Protein AF-0000000085036667 (afdb_homodimer)

Sequence (152 aa):
MSIETAHDSIVLWENKAVELQDHIDDLCIILESHDDPEIEKMIHRAMQEKARYNKKIQRAQNELDSAIGSILSGINMSIETAHDSIVLWENKAVELQDHIDDLCIILESHDDPEIEKMIHRAMQEKARYNKKIQRAQNELDSAIGSILSGIN

Solvent-accessible surface area (backbone atoms only — not comparable to full-atom values): 7956 Å² total; per-residue (Å²): 115,52,53,67,60,22,50,51,48,29,53,53,35,48,52,52,38,52,54,50,45,55,52,44,52,53,49,50,58,50,43,76,76,40,87,41,73,68,54,53,49,52,43,53,53,51,51,53,51,40,51,52,35,49,52,52,29,51,52,24,48,51,47,27,53,50,36,53,49,48,58,66,56,63,71,103,114,53,53,68,59,22,50,52,48,28,52,51,34,49,53,53,38,51,53,51,46,53,52,45,52,54,50,49,57,50,42,76,74,40,88,42,71,67,56,54,50,50,44,53,52,52,51,52,51,40,53,53,33,52,53,52,28,51,52,24,47,52,49,28,53,50,37,54,48,49,57,67,56,62,72,104

Nearest PDB structures (foldseek):
  6n9h-assembly1_A  TM=9.250E-01  e=5.212E-01  synthetic construct
  5j0h-assembly1_A  TM=9.365E-01  e=8.862E-01  synthetic construct
  6msq-assembly1_A  TM=9.187E-01  e=1.012E+00  synthetic construct
  6msr-assembly1_B  TM=9.202E-01  e=1.235E+00  synthetic construct
  8fbo-assembly1_C  TM=9.298E-01  e=1.964E+00  synthetic construct

pLDDT: mean 92.93, std 7.79, range [48.28, 97.62]

Secondary structure (DSSP, 8-state):
--HHHHHHHHHHHHHHHHHHHHHHHHHHHHHHHS--HHHHHHHHHHHHHHHHHHHHHHHHHHHHHHHHHHHHHHT-/--HHHHHHHHHHHHHHHHHHHHHHHHHHHHHHHS--HHHHHHHHHHHHHHHHHHHHHHHHHHHHHHHHHHHHHHT-

Organism: Levilactobacillus brevis (strain ATCC 367 / BCRC 12310 / CIP 105137 / JCM 1170 / LMG 11437 / NCIMB 947 / NCTC 947) (NCBI:txid387344)

Foldseek 3Di:
DALVVLVVQLVVLVVVLVVLVVVLVVLVVVCVVDVDVVSVVVNVVSVVVSVVSVVSNVVSVVVNVVNVVVVVVVVD/DALVVLVVQLVVLVVVLVVLVVVLVVLVVVCVVDVDVVSVVVNVVSVVVSVVSVVSNVVSVVVNVVNVVVVVVVVD

Radius of gyration: 18.74 Å; Cα contacts (8 Å, |Δi|>4): 120; chains: 2; bounding box: 29×58×39 Å

Structure (mmCIF, N/CA/C/O backbone):
data_AF-0000000085036667-model_v1
#
loop_
_entity.id
_entity.type
_entity.pdbx_description
1 polymer 'Uncharacterized protein'
#
loop_
_atom_site.group_PDB
_atom_site.id
_atom_site.type_symbol
_atom_site.label_atom_id
_atom_site.label_alt_id
_atom_site.label_comp_id
_atom_site.label_asym_id
_atom_site.label_entity_id
_atom_site.label_seq_id
_atom_site.pdbx_PDB_ins_code
_atom_site.Cartn_x
_atom_site.Cartn_y
_atom_site.Cartn_z
_atom_site.occupancy
_atom_site.B_iso_or_equiv
_atom_site.auth_seq_id
_atom_site.auth_comp_id
_atom_site.auth_asym_id
_atom_site.auth_atom_id
_atom_site.pdbx_PDB_model_num
ATOM 1 N N . MET A 1 1 ? -7.402 -18.391 -1.941 1 74.19 1 MET A N 1
ATOM 2 C CA . MET A 1 1 ? -7.672 -17.234 -2.803 1 74.19 1 MET A CA 1
ATOM 3 C C . MET A 1 1 ? -6.688 -17.188 -3.967 1 74.19 1 MET A C 1
ATOM 5 O O . MET A 1 1 ? -5.516 -17.531 -3.809 1 74.19 1 MET A O 1
ATOM 9 N N . SER A 1 2 ? -7.312 -16.844 -5.055 1 88.56 2 SER A N 1
ATOM 10 C CA . SER A 1 2 ? -6.426 -16.781 -6.211 1 88.56 2 SER A CA 1
ATOM 11 C C . SER A 1 2 ? -5.531 -15.555 -6.16 1 88.56 2 SER A C 1
ATOM 13 O O . SER A 1 2 ? -5.816 -14.602 -5.422 1 88.56 2 SER A O 1
ATOM 15 N N . ILE A 1 3 ? -4.527 -15.641 -6.875 1 91.94 3 ILE A N 1
ATOM 16 C CA . ILE A 1 3 ? -3.586 -14.531 -6.988 1 91.94 3 ILE A CA 1
ATOM 17 C C . ILE A 1 3 ? -4.312 -13.289 -7.508 1 91.94 3 ILE A C 1
ATOM 19 O O . ILE A 1 3 ? -4.164 -12.203 -6.953 1 91.94 3 ILE A O 1
ATOM 23 N N . GLU A 1 4 ? -5.148 -13.531 -8.508 1 91.12 4 GLU A N 1
ATOM 24 C CA . GLU A 1 4 ? -5.867 -12.422 -9.125 1 91.12 4 GLU A CA 1
ATOM 25 C C . GLU A 1 4 ? -6.805 -11.75 -8.125 1 91.12 4 GLU A C 1
ATOM 27 O O . GLU A 1 4 ? -6.832 -10.516 -8.016 1 91.12 4 GLU A O 1
ATOM 32 N N . THR A 1 5 ? -7.535 -12.445 -7.391 1 94.25 5 THR A N 1
ATOM 33 C CA . THR A 1 5 ? -8.5 -11.922 -6.422 1 94.25 5 THR A CA 1
ATOM 34 C C . THR A 1 5 ? -7.781 -11.164 -5.309 1 94.25 5 THR A C 1
ATOM 36 O O . THR A 1 5 ? -8.234 -10.094 -4.891 1 94.25 5 THR A O 1
ATOM 39 N N . ALA A 1 6 ? -6.715 -11.75 -4.793 1 94.75 6 ALA A N 1
ATOM 40 C CA . ALA A 1 6 ? -5.945 -11.102 -3.738 1 94.75 6 ALA A CA 1
ATOM 41 C C . ALA A 1 6 ? -5.344 -9.789 -4.234 1 94.75 6 ALA A C 1
ATOM 43 O O . ALA A 1 6 ? -5.406 -8.766 -3.539 1 94.75 6 ALA A O 1
ATOM 44 N N . HIS A 1 7 ? -4.824 -9.805 -5.434 1 95.69 7 HIS A N 1
ATOM 45 C CA . HIS A 1 7 ? -4.238 -8.609 -6.039 1 95.69 7 HIS A CA 1
ATOM 46 C C . HIS A 1 7 ? -5.285 -7.52 -6.223 1 95.69 7 HIS A C 1
ATOM 48 O O . HIS A 1 7 ? -5.055 -6.363 -5.859 1 95.69 7 HIS A O 1
ATOM 54 N N . ASP A 1 8 ? -6.434 -7.84 -6.723 1 94.94 8 ASP A N 1
ATOM 55 C CA . ASP A 1 8 ? -7.516 -6.883 -6.918 1 94.94 8 ASP A CA 1
ATOM 56 C C . ASP A 1 8 ? -7.93 -6.246 -5.59 1 94.94 8 ASP A C 1
ATOM 58 O O . ASP A 1 8 ? -8.227 -5.051 -5.539 1 94.94 8 ASP A O 1
ATOM 62 N N . SER A 1 9 ? -7.969 -7.051 -4.559 1 96.62 9 SER A N 1
ATOM 63 C CA . SER A 1 9 ? -8.312 -6.555 -3.23 1 96.62 9 SER A CA 1
ATOM 64 C C . SER A 1 9 ? -7.297 -5.527 -2.744 1 96.62 9 SER A C 1
ATOM 66 O O . SER A 1 9 ? -7.668 -4.496 -2.184 1 96.62 9 SER A O 1
ATOM 68 N N . ILE A 1 10 ? -6.008 -5.828 -2.938 1 96.62 10 ILE A N 1
ATOM 69 C CA . ILE A 1 10 ? -4.953 -4.906 -2.533 1 96.62 10 ILE A CA 1
ATOM 70 C C . ILE A 1 10 ? -5.129 -3.572 -3.256 1 96.62 10 ILE A C 1
ATOM 72 O O . ILE A 1 10 ? -5.148 -2.514 -2.623 1 96.62 10 ILE A O 1
ATOM 76 N N . VAL A 1 11 ? -5.363 -3.621 -4.547 1 96.81 11 VAL A N 1
ATOM 77 C CA . VAL A 1 11 ? -5.496 -2.414 -5.355 1 96.81 11 VAL A CA 1
ATOM 78 C C . VAL A 1 11 ? -6.715 -1.614 -4.895 1 96.81 11 VAL A C 1
ATOM 80 O O . VAL A 1 11 ? -6.641 -0.391 -4.75 1 96.81 11 VAL A O 1
ATOM 83 N N . LEU A 1 12 ? -7.809 -2.301 -4.641 1 97.56 12 LEU A N 1
ATOM 84 C CA . LEU A 1 12 ? -9.031 -1.654 -4.18 1 97.56 12 LEU A CA 1
ATOM 85 C C . LEU A 1 12 ? -8.781 -0.885 -2.887 1 97.56 12 LEU A C 1
ATOM 87 O O . LEU A 1 12 ? -9.086 0.309 -2.801 1 97.56 12 LEU A O 1
ATOM 91 N N . TRP A 1 13 ? -8.32 -1.513 -1.934 1 97.19 13 TRP A N 1
ATOM 92 C CA . TRP A 1 13 ? -8.18 -0.91 -0.612 1 97.19 13 TRP A CA 1
ATOM 93 C C . TRP A 1 13 ? -7.082 0.148 -0.607 1 97.19 13 TRP A C 1
ATOM 95 O O . TRP A 1 13 ? -7.176 1.145 0.114 1 97.19 13 TRP A O 1
ATOM 105 N N . GLU A 1 14 ? -5.98 -0.07 -1.452 1 95.94 14 GLU A N 1
ATOM 106 C CA . GLU A 1 14 ? -4.961 0.964 -1.598 1 95.94 14 GLU A CA 1
ATOM 107 C C . GLU A 1 14 ? -5.551 2.246 -2.176 1 95.94 14 GLU A C 1
ATOM 109 O O . GLU A 1 14 ? -5.242 3.344 -1.711 1 95.94 14 GLU A O 1
ATOM 114 N N . ASN A 1 15 ? -6.359 2.09 -3.199 1 95.75 15 ASN A N 1
ATOM 115 C CA . ASN A 1 15 ? -7.004 3.258 -3.791 1 95.75 15 ASN A CA 1
ATOM 116 C C . ASN A 1 15 ? -7.883 3.986 -2.777 1 95.75 15 ASN A C 1
ATOM 118 O O . ASN A 1 15 ? -7.879 5.215 -2.717 1 95.75 15 ASN A O 1
ATOM 122 N N . LYS A 1 16 ? -8.633 3.309 -1.993 1 97.38 16 LYS A N 1
ATOM 123 C CA . LYS A 1 16 ? -9.477 3.908 -0.966 1 97.38 16 LYS A CA 1
ATOM 124 C C . LYS A 1 16 ? -8.641 4.629 0.086 1 97.38 16 LYS A C 1
ATOM 126 O O . LYS 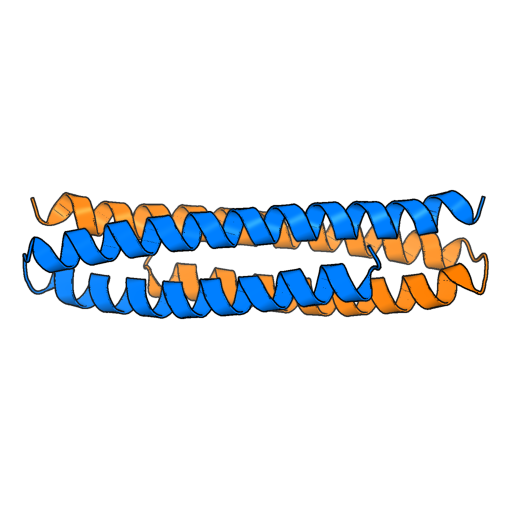A 1 16 ? -9.016 5.703 0.556 1 97.38 16 LYS A O 1
ATOM 131 N N . ALA A 1 17 ? -7.48 3.988 0.487 1 96.5 17 ALA A N 1
ATOM 132 C CA . ALA A 1 17 ? -6.598 4.594 1.479 1 96.5 17 ALA A CA 1
ATOM 133 C C . ALA A 1 17 ? -5.996 5.895 0.955 1 96.5 17 ALA A C 1
ATOM 135 O O . ALA A 1 17 ? -5.871 6.871 1.698 1 96.5 17 ALA A O 1
ATOM 136 N N . VAL A 1 18 ? -5.645 5.895 -0.35 1 95.25 18 VAL A N 1
ATOM 137 C CA . VAL A 1 18 ? -5.062 7.082 -0.964 1 95.25 18 VAL A CA 1
ATOM 138 C C . VAL A 1 18 ? -6.102 8.203 -1.006 1 95.25 18 VAL A C 1
ATOM 140 O O . VAL A 1 18 ? -5.793 9.352 -0.683 1 95.25 18 VAL A O 1
ATOM 143 N N . GLU A 1 19 ? -7.328 7.867 -1.378 1 95.12 19 GLU A N 1
ATOM 144 C CA . GLU A 1 19 ? -8.398 8.859 -1.399 1 95.12 19 GLU A CA 1
ATOM 145 C C . GLU A 1 19 ? -8.633 9.453 -0.013 1 95.12 19 GLU A C 1
ATOM 147 O O . GLU A 1 19 ? -8.773 10.664 0.132 1 95.12 19 GLU A O 1
ATOM 152 N N . LEU A 1 20 ? -8.68 8.602 0.918 1 97.44 20 LEU A N 1
ATOM 153 C CA . LEU A 1 20 ? -8.898 9.047 2.291 1 97.44 20 LEU A CA 1
ATOM 154 C C . LEU A 1 20 ? -7.73 9.906 2.777 1 97.44 20 LEU A C 1
ATOM 156 O O . LEU A 1 20 ? -7.938 10.891 3.482 1 97.44 20 LEU A O 1
ATOM 160 N N . GLN A 1 21 ? -6.543 9.531 2.395 1 96.69 21 GLN A N 1
ATOM 161 C CA . GLN A 1 21 ? -5.379 10.328 2.758 1 96.69 21 GLN A CA 1
ATOM 162 C C . GLN A 1 21 ? -5.473 11.734 2.164 1 96.69 21 GLN A C 1
ATOM 164 O O . GLN A 1 21 ? -5.109 12.711 2.814 1 96.69 21 GLN A O 1
ATOM 169 N N . ASP A 1 22 ? -5.898 11.812 0.911 1 96.06 22 ASP A N 1
ATOM 170 C CA . ASP A 1 22 ? -6.102 13.109 0.284 1 96.06 22 ASP A CA 1
ATOM 171 C C . ASP A 1 22 ? -7.027 13.984 1.125 1 96.06 22 ASP A C 1
ATOM 173 O O . ASP A 1 22 ? -6.773 15.18 1.3 1 96.06 22 ASP A O 1
ATOM 177 N N . HIS A 1 23 ? -8.055 13.383 1.61 1 97.31 23 HIS A N 1
ATOM 178 C CA . HIS A 1 23 ? -9 14.102 2.455 1 97.31 23 HIS A CA 1
ATOM 179 C C . HIS A 1 23 ? -8.344 14.562 3.754 1 97.31 23 HIS A C 1
ATOM 181 O O . HIS A 1 23 ? -8.531 15.703 4.184 1 97.31 23 HIS A O 1
ATOM 187 N N . ILE A 1 24 ? -7.582 13.68 4.359 1 97.5 24 ILE A N 1
ATOM 188 C CA . ILE A 1 24 ? -6.875 14 5.594 1 97.5 24 ILE A CA 1
ATOM 189 C C . ILE A 1 24 ? -5.922 15.172 5.352 1 97.5 24 ILE A C 1
ATOM 191 O O . ILE A 1 24 ? -5.836 16.094 6.168 1 97.5 24 ILE A O 1
ATOM 195 N N . ASP A 1 25 ? -5.219 15.156 4.242 1 94.81 25 ASP A N 1
ATOM 196 C CA . ASP A 1 25 ? -4.297 16.234 3.887 1 94.81 25 ASP A CA 1
ATOM 197 C C . ASP A 1 25 ? -5.016 17.578 3.812 1 94.81 25 ASP A C 1
ATOM 199 O O . ASP A 1 25 ? -4.527 18.578 4.336 1 94.81 25 ASP A O 1
ATOM 203 N N . ASP A 1 26 ? -6.121 17.547 3.186 1 95.38 26 ASP A N 1
ATOM 204 C CA . ASP A 1 26 ? -6.906 18.766 3.061 1 95.38 26 ASP A CA 1
ATOM 205 C C . ASP A 1 26 ? -7.316 19.297 4.43 1 95.38 26 ASP A C 1
ATOM 207 O O . ASP A 1 26 ? -7.223 20.5 4.688 1 95.38 26 ASP A O 1
ATOM 211 N N . LEU A 1 27 ? -7.793 18.469 5.289 1 96.44 27 LEU A N 1
ATOM 212 C CA . LEU A 1 27 ? -8.219 18.859 6.629 1 96.44 27 LEU A CA 1
ATOM 213 C C . LEU A 1 27 ? -7.047 19.406 7.434 1 96.44 27 LEU A C 1
ATOM 215 O O . LEU A 1 27 ? -7.215 20.344 8.211 1 96.44 27 LEU A O 1
ATOM 219 N N . CYS A 1 28 ? -5.891 18.828 7.227 1 95.19 28 CYS A N 1
ATOM 220 C CA . CYS A 1 28 ? -4.699 19.312 7.922 1 95.19 28 CYS A CA 1
ATOM 221 C C . CYS A 1 28 ? -4.355 20.734 7.5 1 95.19 28 CYS A C 1
ATOM 223 O O . CYS A 1 28 ? -3.969 21.547 8.328 1 95.19 28 CYS A O 1
ATOM 225 N N . ILE A 1 29 ? -4.508 21 6.234 1 93.56 29 ILE A N 1
ATOM 226 C CA . ILE A 1 29 ? -4.262 22.344 5.738 1 93.56 29 ILE A CA 1
ATOM 227 C C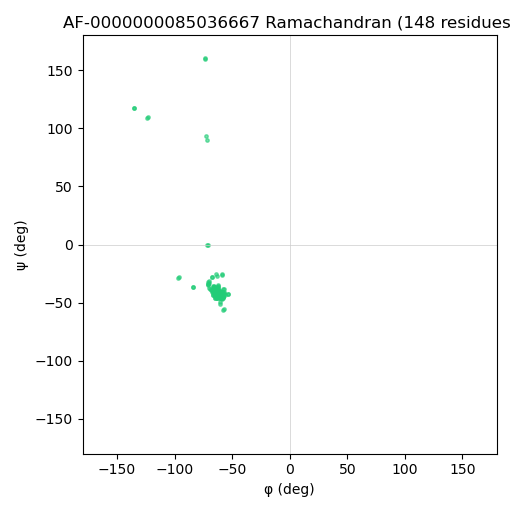 . ILE A 1 29 ? -5.203 23.328 6.438 1 93.56 29 ILE A C 1
ATOM 229 O O . ILE A 1 29 ? -4.773 24.391 6.883 1 93.56 29 ILE A O 1
ATOM 233 N N . ILE A 1 30 ? -6.449 22.984 6.574 1 93.5 30 ILE A N 1
ATOM 234 C CA . ILE A 1 30 ? -7.441 23.844 7.215 1 93.5 30 ILE A CA 1
ATOM 235 C C . ILE A 1 30 ? -7.094 24.016 8.688 1 93.5 30 ILE A C 1
ATOM 237 O O . ILE A 1 30 ? -7.141 25.125 9.219 1 93.5 30 ILE A O 1
ATOM 241 N N . LEU A 1 31 ? -6.676 22.969 9.32 1 93.62 31 LEU A N 1
ATOM 242 C CA . LEU A 1 31 ? -6.387 22.984 10.75 1 93.62 31 LEU A CA 1
ATOM 243 C C . LEU A 1 31 ? -5.199 23.891 11.047 1 93.62 31 LEU A C 1
ATOM 245 O O . LEU A 1 31 ? -5.164 24.562 12.094 1 93.62 31 LEU A O 1
ATOM 249 N N . GLU A 1 32 ? -4.273 23.922 10.227 1 88.44 32 GLU A N 1
ATOM 250 C CA . GLU A 1 32 ? -3.1 24.781 10.406 1 88.44 32 GLU A CA 1
ATOM 251 C C . GLU A 1 32 ? -3.477 26.25 10.391 1 88.44 32 GLU A C 1
ATOM 253 O O . GLU A 1 32 ? -2.801 27.078 11.016 1 88.44 32 GLU A O 1
ATOM 258 N N . SER A 1 33 ? -4.559 26.484 9.688 1 88.31 33 SER A N 1
ATOM 259 C CA . SER A 1 33 ? -4.957 27.875 9.539 1 88.31 33 SER A CA 1
ATOM 260 C C . SER A 1 33 ? -6.012 28.266 10.578 1 88.31 33 SER A C 1
ATOM 262 O O . SER A 1 33 ? -6.176 29.438 10.891 1 88.31 33 SER A O 1
ATOM 264 N N . HIS A 1 34 ? -6.828 27.297 11.039 1 86.38 34 HIS A N 1
ATOM 265 C CA . HIS A 1 34 ? -7.926 27.531 11.977 1 86.38 34 HIS A CA 1
ATOM 266 C C . HIS A 1 34 ? -7.938 26.469 13.078 1 86.38 34 HIS A C 1
ATOM 268 O O . HIS A 1 34 ? -8.094 25.281 12.805 1 86.38 34 HIS A O 1
ATOM 274 N N . ASP A 1 35 ? -7.75 26.922 14.273 1 83.94 35 ASP A N 1
ATOM 275 C CA . ASP A 1 35 ? -7.867 26.016 15.414 1 83.94 35 ASP A CA 1
ATOM 276 C C . ASP A 1 35 ? -9.328 25.641 15.664 1 83.94 35 ASP A C 1
ATOM 278 O O . ASP A 1 35 ? -10.055 26.391 16.328 1 83.94 35 ASP A O 1
ATOM 282 N N . ASP A 1 36 ? -9.672 24.594 15.023 1 90.12 36 ASP A N 1
ATOM 283 C CA . ASP A 1 36 ? -11.055 24.125 15.125 1 90.12 36 ASP A CA 1
ATOM 284 C C . ASP A 1 36 ? -11.117 22.688 15.625 1 90.12 36 ASP A C 1
ATOM 286 O O . ASP A 1 36 ? -10.727 21.766 14.914 1 90.12 36 ASP A O 1
ATOM 290 N N . PRO A 1 37 ? -11.57 22.594 16.797 1 92.56 37 PRO A N 1
ATOM 291 C CA . PRO A 1 37 ? -11.594 21.266 17.406 1 92.56 37 PRO A CA 1
ATOM 292 C C . PRO A 1 37 ? -12.43 20.266 16.594 1 92.56 37 PRO A C 1
ATOM 294 O O . PRO A 1 37 ? -12.18 19.062 16.656 1 92.56 37 PRO A O 1
ATOM 297 N N . GLU A 1 38 ? -13.383 20.828 15.852 1 94.62 38 GLU A N 1
ATOM 298 C CA . GLU A 1 38 ? -14.188 19.922 15.047 1 94.62 38 GLU A CA 1
ATOM 299 C C . GLU A 1 38 ? -13.383 19.344 13.891 1 94.62 38 GLU A C 1
ATOM 301 O O . GLU A 1 38 ? -13.562 18.188 13.516 1 94.62 38 GLU A O 1
ATOM 306 N N . ILE A 1 39 ? -12.477 20.078 13.32 1 96 39 ILE A N 1
ATOM 307 C CA . ILE A 1 39 ? -11.617 19.609 12.242 1 96 39 ILE A CA 1
ATOM 308 C C . ILE A 1 39 ? -10.625 18.594 12.781 1 96 39 ILE A C 1
ATOM 310 O O . ILE A 1 39 ? -10.336 17.594 12.125 1 96 39 ILE A O 1
ATOM 314 N N . GLU A 1 40 ? -10.125 18.797 13.984 1 94.12 40 GLU A N 1
ATOM 315 C CA . GLU A 1 40 ? -9.227 17.844 14.625 1 94.12 40 GLU A CA 1
ATOM 316 C C . GLU A 1 40 ? -9.898 16.469 14.781 1 94.12 40 GLU A C 1
ATOM 318 O O . GLU A 1 40 ? -9.289 15.445 14.492 1 94.12 40 GLU A O 1
ATOM 323 N N . LYS A 1 41 ? -11.094 16.594 15.203 1 96.25 41 LYS A N 1
ATOM 324 C CA . LYS A 1 41 ? -11.852 15.359 15.383 1 96.25 41 LYS A CA 1
ATOM 325 C C . LYS A 1 41 ? -12.047 14.633 14.055 1 96.25 41 LYS A C 1
ATOM 327 O O . LYS A 1 41 ? -11.969 13.406 14 1 96.25 41 LYS A O 1
ATOM 332 N N . MET A 1 42 ? -12.328 15.336 13 1 96.38 42 MET A N 1
ATOM 333 C CA . MET A 1 42 ? -12.508 14.75 11.672 1 96.38 42 MET A CA 1
ATOM 334 C C . MET A 1 42 ? -11.227 14.07 11.203 1 96.38 42 MET A C 1
ATOM 336 O O . MET A 1 42 ? -11.273 12.984 10.617 1 96.38 42 MET A O 1
ATOM 340 N N . ILE A 1 43 ? -10.117 14.672 11.508 1 96.69 43 ILE A N 1
ATOM 341 C CA . ILE A 1 43 ? -8.828 14.086 11.133 1 96.69 43 ILE A CA 1
ATOM 342 C C . ILE A 1 43 ? -8.625 12.773 11.883 1 96.69 43 ILE A C 1
ATOM 344 O O . ILE A 1 43 ? -8.242 11.766 11.289 1 96.69 43 ILE A O 1
ATOM 348 N N . HIS A 1 44 ? -8.93 12.758 13.148 1 95.81 44 HIS A N 1
ATOM 349 C CA . HIS A 1 44 ? -8.773 11.555 13.953 1 95.81 44 HIS A CA 1
ATOM 350 C C . HIS A 1 44 ? -9.648 10.422 13.43 1 95.81 44 HIS A C 1
ATOM 352 O O . HIS A 1 44 ? -9.188 9.289 13.289 1 95.81 44 HIS A O 1
ATOM 358 N N . ARG A 1 45 ? -10.883 10.758 13.039 1 97.44 45 ARG A N 1
ATOM 359 C CA . ARG A 1 45 ? -11.797 9.742 12.516 1 97.44 45 ARG A CA 1
ATOM 360 C C . ARG A 1 45 ? -11.289 9.195 11.18 1 97.44 45 ARG A C 1
ATOM 362 O O . ARG A 1 45 ? -11.336 7.984 10.945 1 97.44 45 ARG A O 1
ATOM 369 N N . ALA A 1 46 ? -10.836 10.047 10.406 1 97.25 46 ALA A N 1
ATOM 370 C CA . ALA A 1 46 ? -10.328 9.641 9.102 1 97.25 46 ALA A CA 1
ATOM 371 C C . ALA A 1 46 ? -9.094 8.766 9.242 1 97.25 46 ALA A C 1
ATOM 373 O O . ALA A 1 46 ? -8.922 7.793 8.5 1 97.25 46 ALA A O 1
ATOM 374 N N . MET A 1 47 ? -8.273 9.047 10.195 1 95.38 47 MET A N 1
ATOM 375 C CA . MET A 1 47 ? -7.074 8.25 10.438 1 95.38 47 MET A CA 1
ATOM 376 C C . MET A 1 47 ? -7.438 6.855 10.922 1 95.38 47 MET A C 1
ATOM 378 O O . MET A 1 47 ? -6.789 5.875 10.555 1 95.38 47 MET A O 1
ATOM 382 N N . GLN A 1 48 ? -8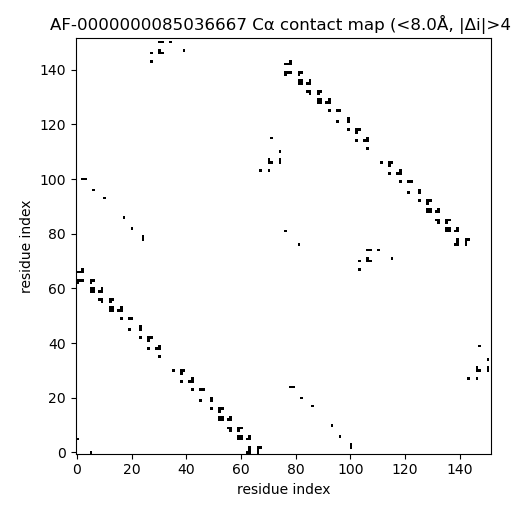.445 6.824 11.75 1 95.75 48 GLN A N 1
ATOM 383 C CA . GLN A 1 48 ? -8.906 5.523 12.219 1 95.75 48 GLN A CA 1
ATOM 384 C C . GLN A 1 48 ? -9.461 4.684 11.07 1 95.75 48 GLN A C 1
ATOM 386 O O . GLN A 1 48 ? -9.203 3.482 10.992 1 95.75 48 GLN A O 1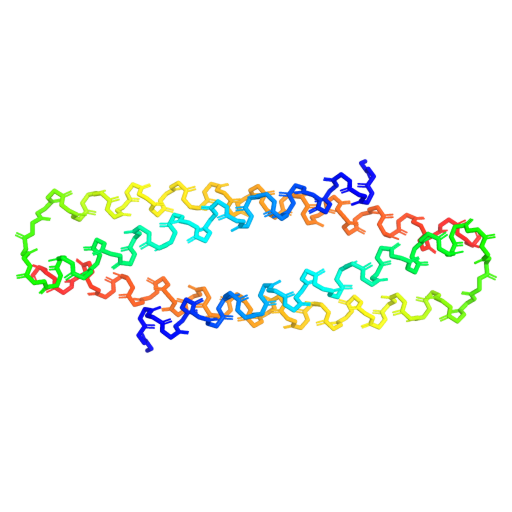
ATOM 391 N N . GLU A 1 49 ? -10.18 5.285 10.266 1 97.38 49 GLU A N 1
ATOM 392 C CA . GLU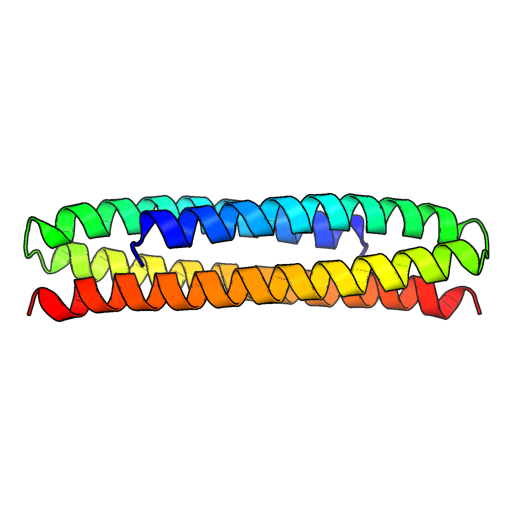 A 1 49 ? -10.711 4.586 9.102 1 97.38 49 GLU A CA 1
ATOM 393 C C . GLU A 1 49 ? -9.594 4.121 8.172 1 97.38 49 GLU A C 1
ATOM 395 O O . GLU A 1 49 ? -9.633 3.008 7.652 1 97.38 49 GLU A O 1
ATOM 400 N N . LYS A 1 50 ? -8.641 4.965 7.957 1 96.69 50 LYS A N 1
ATOM 401 C CA . LYS A 1 50 ? -7.5 4.578 7.133 1 96.69 50 LYS A CA 1
ATOM 402 C C . LYS A 1 50 ? -6.777 3.371 7.719 1 96.69 50 LYS A C 1
ATOM 404 O O . LYS A 1 50 ? -6.316 2.498 6.984 1 96.69 50 LYS A O 1
ATOM 409 N N . ALA A 1 51 ? -6.613 3.326 9.07 1 94.56 51 ALA A N 1
ATOM 410 C CA . ALA A 1 51 ? -6.008 2.176 9.742 1 94.56 51 ALA A CA 1
ATOM 411 C C . ALA A 1 51 ? -6.785 0.897 9.438 1 94.56 51 ALA A C 1
ATOM 413 O O . ALA A 1 51 ? -6.191 -0.171 9.273 1 94.56 51 ALA A O 1
ATOM 414 N N . ARG A 1 52 ? -8.062 1.071 9.398 1 96.56 52 ARG A N 1
ATOM 415 C CA . ARG A 1 52 ? -8.883 -0.088 9.07 1 96.56 52 ARG A CA 1
ATOM 416 C C . ARG A 1 52 ? -8.609 -0.571 7.652 1 96.56 52 ARG A C 1
ATOM 418 O O . ARG A 1 52 ? -8.492 -1.774 7.414 1 96.56 52 ARG A O 1
ATOM 425 N N . TYR A 1 53 ? -8.492 0.338 6.668 1 96.38 53 TYR A N 1
ATOM 426 C CA . TYR A 1 53 ? -8.172 -0.03 5.293 1 96.38 53 TYR A CA 1
ATOM 427 C C . TYR A 1 53 ? -6.805 -0.704 5.211 1 96.38 53 TYR A C 1
ATOM 429 O O . TYR A 1 53 ? -6.641 -1.703 4.508 1 96.38 53 TYR A O 1
ATOM 437 N N . ASN A 1 54 ? -5.855 -0.173 5.98 1 94 54 ASN A N 1
ATOM 438 C CA .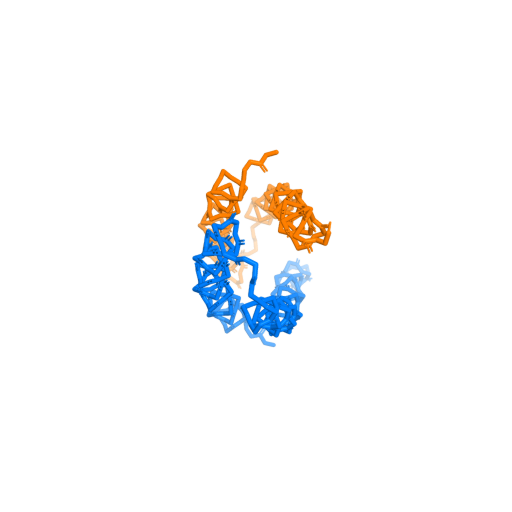 ASN A 1 54 ? -4.508 -0.729 5.969 1 94 54 ASN A CA 1
ATOM 439 C C . ASN A 1 54 ? -4.492 -2.178 6.449 1 94 54 ASN A C 1
ATOM 441 O O . ASN A 1 54 ? -3.734 -3 5.934 1 94 54 ASN A O 1
ATOM 445 N N . LYS A 1 55 ? -5.352 -2.484 7.426 1 96.25 55 LYS A N 1
ATOM 446 C CA . LYS A 1 55 ? -5.453 -3.861 7.902 1 96.25 55 LYS A CA 1
ATOM 447 C C . LYS A 1 55 ? -6.004 -4.777 6.816 1 96.25 55 LYS A C 1
ATOM 449 O O . LYS A 1 55 ? -5.574 -5.926 6.684 1 96.25 55 LYS A O 1
ATOM 454 N N . LYS A 1 56 ? -6.938 -4.254 6.039 1 97.12 56 LYS A N 1
ATOM 455 C CA . LYS A 1 56 ? -7.473 -5.02 4.914 1 97.12 56 LYS A CA 1
ATOM 456 C C . LYS A 1 56 ? -6.398 -5.273 3.861 1 97.12 56 LYS A C 1
ATOM 458 O O . LYS A 1 56 ? -6.312 -6.371 3.309 1 97.12 56 LYS A O 1
ATOM 463 N N . ILE A 1 57 ? -5.598 -4.266 3.57 1 96.38 57 ILE A N 1
ATOM 464 C CA . ILE A 1 57 ? -4.508 -4.379 2.607 1 96.38 57 ILE A CA 1
ATOM 465 C C . ILE A 1 57 ? -3.525 -5.457 3.064 1 96.38 57 ILE A C 1
ATOM 467 O O . ILE A 1 57 ? -3.129 -6.32 2.277 1 96.38 57 ILE A O 1
ATOM 471 N N . GLN A 1 58 ? -3.209 -5.453 4.336 1 94.62 58 GLN A N 1
ATOM 472 C CA . GLN A 1 58 ? -2.258 -6.41 4.887 1 94.62 58 GLN A CA 1
ATOM 473 C C . GLN A 1 58 ? -2.787 -7.836 4.773 1 94.62 58 GLN A C 1
ATOM 475 O O . GLN A 1 58 ? -2.039 -8.758 4.445 1 94.62 58 GLN A O 1
ATOM 480 N N . ARG A 1 59 ? -4.023 -8 5.07 1 96.12 59 ARG A N 1
ATOM 481 C CA . ARG A 1 59 ? -4.637 -9.32 4.957 1 96.12 59 ARG A CA 1
ATOM 482 C C . ARG A 1 59 ? -4.582 -9.828 3.52 1 96.12 59 ARG A C 1
ATOM 484 O O . ARG A 1 59 ? -4.227 -10.977 3.273 1 96.12 59 ARG A O 1
ATOM 491 N N . ALA A 1 60 ? -4.93 -8.961 2.6 1 96.06 60 ALA A N 1
ATOM 492 C CA . ALA A 1 60 ? -4.91 -9.344 1.188 1 96.06 60 ALA A CA 1
ATOM 493 C C . ALA A 1 60 ? -3.488 -9.656 0.724 1 96.06 60 ALA A C 1
ATOM 495 O O . ALA A 1 60 ? -3.277 -10.578 -0.066 1 96.06 60 ALA A O 1
ATOM 496 N N . GLN A 1 61 ? -2.541 -8.883 1.177 1 95.31 61 GLN A N 1
ATOM 497 C CA . GLN A 1 61 ? -1.142 -9.141 0.856 1 95.31 61 GLN A CA 1
ATOM 498 C C . GLN A 1 61 ? -0.708 -10.516 1.354 1 95.31 61 GLN A C 1
ATOM 500 O O . GLN A 1 61 ? 0.002 -11.234 0.654 1 95.31 61 GLN A O 1
ATOM 505 N N . ASN A 1 62 ? -1.066 -10.828 2.588 1 95.44 62 ASN A N 1
ATOM 506 C CA . ASN A 1 62 ? -0.738 -12.141 3.131 1 95.44 62 ASN A CA 1
ATOM 507 C C . ASN A 1 62 ? -1.323 -13.266 2.279 1 95.44 62 ASN A C 1
ATOM 509 O O . ASN A 1 62 ? -0.665 -14.281 2.043 1 95.44 62 ASN A O 1
ATOM 513 N N . GLU A 1 63 ? -2.555 -13.117 1.91 1 95.19 63 GLU A N 1
ATOM 514 C CA . GLU A 1 63 ? -3.201 -14.109 1.052 1 95.19 63 GLU A CA 1
ATOM 515 C C . GLU A 1 63 ? -2.471 -14.242 -0.281 1 95.19 63 GLU A C 1
ATOM 517 O O . GLU A 1 63 ? -2.283 -15.352 -0.782 1 95.19 63 GLU A O 1
ATOM 522 N N . LEU A 1 64 ? -2.066 -13.148 -0.873 1 96.5 64 LEU A N 1
ATOM 523 C CA . LEU A 1 64 ? -1.325 -13.133 -2.129 1 96.5 64 LEU A CA 1
ATOM 524 C C . LEU A 1 64 ? -0.001 -13.875 -1.989 1 96.5 64 LEU A C 1
ATOM 526 O O . LEU A 1 64 ? 0.321 -14.734 -2.807 1 96.5 64 LEU A O 1
ATOM 530 N N . ASP A 1 65 ? 0.741 -13.5 -0.962 1 93.44 65 ASP A N 1
ATOM 531 C CA . ASP A 1 65 ? 2.021 -14.156 -0.708 1 93.44 65 ASP A CA 1
ATOM 532 C C . ASP A 1 65 ? 1.845 -15.664 -0.561 1 93.44 65 ASP A C 1
ATOM 534 O O . ASP A 1 65 ? 2.658 -16.438 -1.064 1 93.44 65 ASP A O 1
ATOM 538 N N . SER A 1 66 ? 0.814 -16.047 0.167 1 94.25 66 SER A N 1
ATOM 539 C CA . SER A 1 66 ? 0.53 -17.469 0.364 1 94.25 66 SER A CA 1
ATOM 540 C C . SER A 1 66 ? 0.236 -18.156 -0.962 1 94.25 66 SER A C 1
ATOM 542 O O . SER A 1 66 ? 0.712 -19.266 -1.207 1 94.25 66 SER A O 1
ATOM 544 N N . ALA A 1 67 ? -0.563 -17.578 -1.824 1 93.75 67 ALA A N 1
ATOM 545 C CA . ALA A 1 67 ? -0.913 -18.156 -3.121 1 93.75 67 ALA A CA 1
ATOM 546 C C . ALA A 1 67 ? 0.323 -18.312 -4.004 1 93.75 67 ALA A C 1
ATOM 548 O O . ALA A 1 67 ? 0.515 -19.344 -4.633 1 93.75 67 ALA A O 1
ATOM 549 N N . ILE A 1 68 ? 1.148 -17.312 -4.051 1 95.25 68 ILE A N 1
ATOM 550 C CA . ILE A 1 68 ? 2.387 -17.375 -4.816 1 95.25 68 ILE A CA 1
ATOM 551 C C . ILE A 1 68 ? 3.287 -18.484 -4.262 1 95.25 68 ILE A C 1
ATOM 553 O O . ILE A 1 68 ? 3.885 -19.234 -5.023 1 95.25 68 ILE A O 1
ATOM 557 N N . GLY A 1 69 ? 3.379 -18.562 -2.912 1 93.25 69 GLY A N 1
ATOM 558 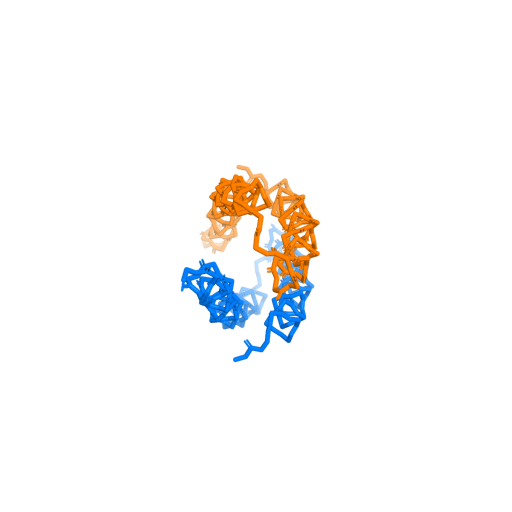C CA . GLY A 1 69 ? 4.141 -19.625 -2.271 1 93.25 69 GLY A CA 1
ATOM 559 C C . GLY A 1 69 ? 3.678 -21.016 -2.668 1 93.25 69 GLY A C 1
ATOM 560 O O . GLY A 1 69 ? 4.496 -21.906 -2.889 1 93.25 69 GLY A O 1
ATOM 561 N N . SER A 1 70 ? 2.383 -21.172 -2.742 1 91.75 70 SER A N 1
ATOM 562 C CA . SER A 1 70 ? 1.822 -22.453 -3.129 1 91.75 70 SER A CA 1
ATOM 563 C C . SER A 1 70 ? 2.248 -22.844 -4.539 1 91.75 70 SER A C 1
ATOM 565 O O . SER A 1 70 ? 2.541 -24.016 -4.805 1 91.75 70 SER A O 1
ATOM 567 N N . ILE A 1 71 ? 2.223 -21.922 -5.41 1 89.69 71 ILE A N 1
ATOM 568 C CA . ILE A 1 71 ? 2.617 -22.156 -6.793 1 89.69 71 ILE A CA 1
ATOM 569 C C . ILE A 1 71 ? 4.094 -22.531 -6.852 1 89.69 71 ILE A C 1
ATOM 571 O O . ILE A 1 71 ? 4.477 -23.469 -7.555 1 89.69 71 ILE A O 1
ATOM 575 N N . LEU A 1 72 ? 4.852 -21.906 -6.105 1 91.38 72 LEU A N 1
ATOM 576 C CA . LEU A 1 72 ? 6.293 -22.125 -6.078 1 91.38 72 LEU A CA 1
ATOM 577 C C . LEU A 1 72 ? 6.613 -23.484 -5.449 1 91.38 72 LEU A C 1
ATOM 579 O O . LEU A 1 72 ? 7.582 -24.141 -5.84 1 91.38 72 LEU A O 1
ATOM 583 N N . SER A 1 73 ? 5.789 -23.922 -4.492 1 87.12 73 SER A N 1
ATOM 584 C CA . SER A 1 73 ? 6.035 -25.188 -3.803 1 87.12 73 SER A CA 1
ATOM 585 C C . SER A 1 73 ? 5.484 -26.359 -4.598 1 87.12 73 SER A C 1
ATOM 587 O O . SER A 1 73 ? 5.91 -27.5 -4.402 1 87.12 73 SER A O 1
ATOM 589 N N . GLY A 1 74 ? 4.395 -26.219 -5.234 1 75.38 74 GLY A N 1
ATOM 590 C CA . GLY A 1 74 ? 3.764 -27.297 -5.961 1 75.38 74 GLY A CA 1
ATOM 591 C C . GLY A 1 74 ? 4.562 -27.75 -7.172 1 75.38 74 GLY A C 1
ATOM 592 O O . GLY A 1 74 ? 4.266 -28.781 -7.77 1 75.38 74 GLY A O 1
ATOM 593 N N . ILE A 1 75 ? 5.422 -26.969 -7.895 1 58.66 75 ILE A N 1
ATOM 594 C CA . ILE A 1 75 ? 6.203 -27.375 -9.055 1 58.66 75 ILE A CA 1
ATOM 595 C C . ILE A 1 75 ? 7.344 -28.297 -8.609 1 58.66 75 ILE A C 1
ATOM 597 O O . ILE A 1 75 ? 7.902 -29.047 -9.414 1 58.66 75 ILE A O 1
ATOM 601 N N . ASN A 1 76 ? 7.492 -28.609 -7.277 1 48.28 76 ASN A N 1
ATOM 602 C CA . ASN A 1 76 ? 8.398 -29.734 -7.008 1 48.28 76 ASN A CA 1
ATOM 603 C C . ASN A 1 76 ? 7.648 -31.062 -6.98 1 48.28 76 ASN A C 1
ATOM 605 O O . ASN A 1 76 ? 6.574 -31.156 -6.387 1 48.28 76 ASN A O 1
ATOM 609 N N . MET B 1 1 ? 9.469 16.219 7.207 1 74 1 MET B N 1
ATOM 610 C CA . MET B 1 1 ? 8.898 16.062 5.871 1 74 1 MET B CA 1
ATOM 611 C C . MET B 1 1 ? 7.449 16.547 5.836 1 74 1 MET B C 1
ATOM 613 O O . MET B 1 1 ? 6.707 16.359 6.805 1 74 1 MET B O 1
ATOM 617 N N . SER B 1 2 ? 7.227 17.203 4.738 1 88.38 2 SER B N 1
ATOM 618 C CA . SER B 1 2 ? 5.855 17.688 4.656 1 88.38 2 SER B CA 1
ATOM 619 C C . SER B 1 2 ? 4.875 16.562 4.375 1 88.38 2 SER B C 1
ATOM 621 O O . SER B 1 2 ? 5.277 15.484 3.918 1 88.38 2 SER B O 1
ATOM 623 N N . ILE B 1 3 ? 3.715 16.812 4.676 1 92.06 3 ILE B N 1
ATOM 624 C CA . ILE B 1 3 ? 2.635 15.867 4.426 1 92.06 3 ILE B CA 1
ATOM 625 C C . ILE B 1 3 ? 2.574 15.539 2.936 1 92.06 3 ILE B C 1
ATOM 627 O O . ILE B 1 3 ? 2.5 14.367 2.557 1 92.06 3 ILE B O 1
ATOM 631 N N . GLU B 1 4 ? 2.691 16.594 2.123 1 91.38 4 GLU B N 1
ATOM 632 C CA . GLU B 1 4 ? 2.605 16.406 0.678 1 91.38 4 GLU B CA 1
ATOM 633 C C . GLU B 1 4 ? 3.738 15.523 0.165 1 91.38 4 GLU B C 1
ATOM 635 O O . GLU B 1 4 ? 3.506 14.602 -0.623 1 91.38 4 GLU B O 1
ATOM 640 N N . THR B 1 5 ? 4.918 15.703 0.557 1 94.25 5 THR B N 1
ATOM 641 C CA . THR B 1 5 ? 6.086 14.945 0.117 1 94.25 5 THR B CA 1
ATOM 642 C C . THR B 1 5 ? 5.977 13.484 0.546 1 94.25 5 THR B C 1
ATOM 644 O O . THR B 1 5 ? 6.289 12.586 -0.23 1 94.25 5 THR B O 1
ATOM 647 N N . ALA B 1 6 ? 5.609 13.281 1.81 1 94.62 6 ALA B N 1
ATOM 648 C CA . ALA B 1 6 ? 5.449 11.922 2.314 1 94.62 6 ALA B CA 1
ATOM 649 C C . ALA B 1 6 ? 4.355 11.18 1.552 1 94.62 6 ALA B C 1
ATOM 651 O O . ALA B 1 6 ? 4.539 10.023 1.163 1 94.62 6 ALA B O 1
ATOM 652 N N . HIS B 1 7 ? 3.27 11.844 1.292 1 95.69 7 HIS B N 1
ATOM 653 C CA . HIS B 1 7 ? 2.16 11.258 0.549 1 95.69 7 HIS B CA 1
ATOM 654 C C . HIS B 1 7 ? 2.578 10.891 -0.873 1 95.69 7 HIS B C 1
ATOM 656 O O . HIS B 1 7 ? 2.314 9.781 -1.337 1 95.69 7 HIS B O 1
ATOM 662 N N . ASP B 1 8 ? 3.244 11.75 -1.555 1 95.06 8 ASP B N 1
ATOM 663 C CA . ASP B 1 8 ? 3.725 11.5 -2.91 1 95.06 8 ASP B CA 1
ATOM 664 C C . ASP B 1 8 ? 4.645 10.281 -2.947 1 95.06 8 ASP B C 1
ATOM 666 O O . ASP B 1 8 ? 4.598 9.492 -3.893 1 95.06 8 ASP B O 1
ATOM 670 N N . SER B 1 9 ? 5.484 10.172 -1.957 1 96.5 9 SER B N 1
ATOM 671 C CA . SER B 1 9 ? 6.391 9.031 -1.863 1 96.5 9 SER B CA 1
ATOM 672 C C . SER B 1 9 ? 5.621 7.719 -1.736 1 96.5 9 SER B C 1
ATOM 674 O O . SER B 1 9 ? 5.961 6.727 -2.385 1 96.5 9 SER B O 1
ATOM 676 N N . ILE B 1 10 ? 4.598 7.719 -0.878 1 96.62 10 ILE B N 1
ATOM 677 C CA . ILE B 1 10 ? 3.781 6.523 -0.701 1 96.62 10 ILE B CA 1
ATOM 678 C C . ILE B 1 10 ? 3.152 6.125 -2.035 1 96.62 10 ILE B C 1
ATOM 680 O O . ILE B 1 10 ? 3.26 4.973 -2.457 1 96.62 10 ILE B O 1
ATOM 684 N N . VAL B 1 11 ? 2.586 7.078 -2.736 1 96.81 11 VAL B N 1
ATOM 685 C CA . VAL B 1 11 ? 1.908 6.812 -4 1 96.81 11 VAL B CA 1
ATOM 686 C C . VAL B 1 11 ? 2.91 6.27 -5.02 1 96.81 11 VAL B C 1
ATOM 688 O O . VAL B 1 11 ? 2.619 5.305 -5.73 1 96.81 11 VAL B O 1
ATOM 691 N N . LEU B 1 12 ? 4.078 6.871 -5.086 1 97.62 12 LEU B N 1
ATOM 692 C CA . LEU B 1 12 ? 5.121 6.438 -6.004 1 97.62 12 LEU B CA 1
ATOM 693 C C . LEU B 1 12 ? 5.477 4.973 -5.77 1 97.62 12 LEU B C 1
ATOM 695 O O . LEU B 1 12 ? 5.449 4.164 -6.699 1 97.62 12 LEU B O 1
ATOM 699 N N . TRP B 1 13 ? 5.824 4.633 -4.629 1 97.25 13 TRP B N 1
ATOM 700 C CA . TRP B 1 13 ? 6.324 3.295 -4.328 1 97.25 13 TRP B CA 1
ATOM 701 C C . TRP B 1 13 ? 5.203 2.266 -4.41 1 97.25 13 TRP B C 1
ATOM 703 O O . TRP B 1 13 ? 5.434 1.116 -4.793 1 97.25 13 TRP B O 1
ATOM 713 N N . GLU B 1 14 ? 3.918 2.686 -4.023 1 95.75 14 GLU B N 1
ATOM 714 C CA . GLU B 1 14 ? 2.775 1.794 -4.203 1 95.75 14 GLU B CA 1
ATOM 715 C C . GLU B 1 14 ? 2.568 1.449 -5.676 1 95.75 14 GLU B C 1
ATOM 717 O O . GLU B 1 14 ? 2.309 0.293 -6.016 1 95.75 14 GLU B O 1
ATOM 722 N N . ASN B 1 15 ? 2.643 2.473 -6.508 1 95.75 15 ASN B N 1
ATOM 723 C CA . ASN B 1 15 ? 2.494 2.227 -7.938 1 95.75 15 ASN B CA 1
ATOM 724 C C . ASN B 1 15 ? 3.566 1.272 -8.461 1 95.75 15 ASN B C 1
ATOM 726 O O . ASN B 1 15 ? 3.273 0.372 -9.25 1 95.75 15 ASN B O 1
ATOM 730 N N . LYS B 1 16 ? 4.773 1.415 -8.094 1 97.38 16 LYS B N 1
ATOM 731 C CA . LYS B 1 16 ? 5.863 0.532 -8.492 1 97.38 16 LYS B CA 1
ATOM 732 C C . LYS B 1 16 ? 5.629 -0.893 -8 1 97.38 16 LYS B C 1
ATOM 734 O O . LYS B 1 16 ? 5.902 -1.857 -8.719 1 97.38 16 LYS B O 1
ATOM 739 N N . ALA B 1 17 ? 5.137 -1.04 -6.711 1 96.44 17 ALA B N 1
ATOM 740 C CA . ALA B 1 17 ? 4.863 -2.357 -6.141 1 96.44 17 ALA B CA 1
ATOM 741 C C . ALA B 1 17 ? 3.756 -3.07 -6.91 1 96.44 17 ALA B C 1
ATOM 743 O O . ALA B 1 17 ? 3.83 -4.281 -7.141 1 96.44 17 ALA B O 1
ATOM 744 N N . VAL B 1 18 ? 2.732 -2.275 -7.312 1 95.06 18 VAL B N 1
ATOM 745 C CA . VAL B 1 18 ? 1.616 -2.844 -8.062 1 95.06 18 VAL B CA 1
ATOM 746 C C . VAL B 1 18 ? 2.1 -3.322 -9.43 1 95.06 18 VAL B C 1
ATOM 748 O O . VAL B 1 18 ? 1.747 -4.418 -9.867 1 95.06 18 VAL B O 1
ATOM 751 N N . GLU B 1 19 ? 2.926 -2.506 -10.086 1 95 19 GLU B N 1
ATOM 752 C CA . GLU B 1 19 ? 3.482 -2.902 -11.375 1 95 19 GLU B CA 1
ATOM 753 C C . GLU B 1 19 ? 4.301 -4.184 -11.25 1 95 19 GLU B C 1
ATOM 755 O O . GLU B 1 19 ? 4.176 -5.086 -12.086 1 95 19 GLU B O 1
ATOM 760 N N . LEU B 1 20 ? 5.086 -4.215 -10.281 1 97.44 20 LEU B N 1
ATOM 761 C CA . LEU B 1 20 ? 5.926 -5.387 -10.055 1 97.44 20 LEU B CA 1
ATOM 762 C C . LEU B 1 20 ? 5.074 -6.609 -9.727 1 97.44 20 LEU B C 1
ATOM 764 O O . LEU B 1 20 ? 5.383 -7.719 -10.164 1 97.44 20 LEU B O 1
ATOM 768 N N . GLN B 1 21 ? 4.043 -6.414 -8.961 1 96.69 21 GLN B N 1
ATOM 769 C CA . GLN B 1 21 ? 3.133 -7.516 -8.664 1 96.69 21 GLN B CA 1
ATOM 770 C C . GLN B 1 21 ? 2.5 -8.07 -9.938 1 96.69 21 GLN B C 1
ATOM 772 O O . GLN B 1 21 ? 2.334 -9.281 -10.078 1 96.69 21 GLN B O 1
ATOM 777 N N . ASP B 1 22 ? 2.088 -7.164 -10.82 1 96 22 ASP B N 1
ATOM 778 C CA . ASP B 1 22 ? 1.549 -7.602 -12.109 1 96 22 ASP B CA 1
ATOM 779 C C . ASP B 1 22 ? 2.525 -8.531 -12.82 1 96 22 ASP B C 1
ATOM 781 O O . ASP B 1 22 ? 2.117 -9.547 -13.391 1 96 22 ASP B O 1
ATOM 785 N N . HIS B 1 23 ? 3.77 -8.18 -12.789 1 97.19 23 HIS B N 1
ATOM 786 C CA . HIS B 1 23 ? 4.801 -9 -13.414 1 97.19 23 HIS B CA 1
ATOM 787 C C . HIS B 1 23 ? 4.906 -10.359 -12.734 1 97.19 23 HIS B C 1
ATOM 789 O O . HIS B 1 23 ? 5 -11.391 -13.398 1 97.19 23 HIS B O 1
ATOM 795 N N . ILE B 1 24 ? 4.887 -10.352 -11.414 1 97.5 24 ILE B N 1
ATOM 796 C CA . ILE B 1 24 ? 4.949 -11.594 -10.648 1 97.5 24 ILE B CA 1
ATOM 797 C C . ILE B 1 24 ? 3.762 -12.484 -11.008 1 97.5 24 ILE B C 1
ATOM 799 O O . ILE B 1 24 ? 3.92 -13.695 -11.188 1 97.5 24 ILE B O 1
ATOM 803 N N . ASP B 1 25 ? 2.59 -11.914 -11.117 1 94.75 25 ASP B N 1
ATOM 804 C CA . ASP B 1 25 ? 1.387 -12.656 -11.477 1 94.75 25 ASP B CA 1
ATOM 805 C C . ASP B 1 25 ? 1.552 -13.352 -12.82 1 94.75 25 ASP B C 1
ATOM 807 O O . ASP B 1 25 ? 1.204 -14.523 -12.969 1 94.75 25 ASP B O 1
ATOM 811 N N . ASP B 1 26 ? 2.057 -12.609 -13.742 1 95.12 26 ASP B N 1
ATOM 812 C CA . ASP B 1 26 ? 2.277 -13.172 -15.07 1 95.12 26 ASP B CA 1
ATOM 813 C C . ASP B 1 26 ? 3.236 -14.359 -15.016 1 95.12 26 ASP B C 1
ATOM 815 O O . ASP B 1 26 ? 2.992 -15.391 -15.641 1 95.12 26 ASP B O 1
ATOM 819 N N . LEU B 1 27 ? 4.309 -14.242 -14.312 1 96.25 27 LEU B N 1
ATOM 820 C CA . LEU B 1 27 ? 5.305 -15.305 -14.188 1 96.25 27 LEU B CA 1
ATOM 821 C C . LEU B 1 27 ? 4.711 -16.531 -13.508 1 96.25 27 LEU B C 1
ATOM 823 O O . LEU B 1 27 ? 5.039 -17.656 -13.867 1 96.25 27 LEU B O 1
ATOM 827 N N . CYS B 1 28 ? 3.848 -16.297 -12.562 1 95.19 28 CYS B N 1
ATOM 828 C CA . CYS B 1 28 ? 3.195 -17.406 -11.867 1 95.19 28 CYS B CA 1
ATOM 829 C C . CYS B 1 28 ? 2.305 -18.188 -12.82 1 95.19 28 CYS B C 1
ATOM 831 O O . CYS B 1 28 ? 2.254 -19.422 -12.75 1 95.19 28 CYS B O 1
ATOM 833 N N . ILE B 1 29 ? 1.635 -17.484 -13.68 1 93.38 29 ILE B N 1
ATOM 834 C CA . ILE B 1 29 ? 0.804 -18.156 -14.68 1 93.38 29 ILE B CA 1
ATOM 835 C C . ILE B 1 29 ? 1.67 -19.078 -15.539 1 93.38 29 ILE B C 1
ATOM 837 O O . ILE B 1 29 ? 1.306 -20.219 -15.797 1 93.38 29 ILE B O 1
ATOM 841 N N . ILE B 1 30 ? 2.816 -18.609 -15.953 1 93.38 30 ILE B N 1
ATOM 842 C CA . ILE B 1 30 ? 3.725 -19.391 -16.797 1 93.38 30 ILE B CA 1
ATOM 843 C C . ILE B 1 30 ? 4.254 -20.578 -16.016 1 93.38 30 ILE B C 1
ATOM 845 O O . ILE B 1 30 ? 4.293 -21.703 -16.531 1 93.38 30 ILE B O 1
ATOM 849 N N . LEU B 1 31 ? 4.57 -20.375 -14.781 1 93.56 31 LEU B N 1
ATOM 850 C CA . LEU B 1 31 ? 5.16 -21.422 -13.945 1 93.56 31 LEU B CA 1
ATOM 851 C C . LEU B 1 31 ? 4.176 -22.562 -13.719 1 93.56 31 LEU B C 1
ATOM 853 O O . LEU B 1 31 ? 4.57 -23.719 -13.641 1 93.56 31 LEU B O 1
ATOM 857 N N . GLU B 1 32 ? 2.961 -22.281 -13.594 1 88.06 32 GLU B N 1
ATOM 858 C CA . GLU B 1 32 ? 1.932 -23.297 -13.391 1 88.06 32 GLU B CA 1
ATOM 859 C C . GLU B 1 32 ? 1.822 -24.219 -14.594 1 88.06 32 GLU B C 1
ATOM 861 O O . GLU B 1 32 ? 1.416 -25.375 -14.453 1 88.06 32 GLU B O 1
ATOM 866 N N . SER B 1 33 ? 2.213 -23.656 -15.68 1 87.81 33 SER B N 1
ATOM 867 C CA . SER B 1 33 ? 2.072 -24.438 -16.906 1 87.81 33 SER B CA 1
ATOM 868 C C . SER B 1 33 ? 3.379 -25.125 -17.266 1 87.81 33 SER B C 1
ATOM 870 O O . SER B 1 33 ? 3.375 -26.125 -17.984 1 87.81 33 SER B O 1
ATOM 872 N N . HIS B 1 34 ? 4.523 -24.562 -16.891 1 85.38 34 HIS B N 1
ATOM 873 C CA . HIS B 1 34 ? 5.844 -25.078 -17.219 1 85.38 34 HIS B CA 1
ATOM 874 C C . HIS B 1 34 ? 6.77 -25.062 -16.016 1 85.38 34 HIS B C 1
ATOM 876 O O . HIS B 1 34 ? 7.055 -23.984 -15.461 1 85.38 34 HIS B O 1
ATOM 882 N N . ASP B 1 35 ? 7.195 -26.203 -15.633 1 83.5 35 ASP B N 1
ATOM 883 C CA . ASP B 1 35 ? 8.188 -26.266 -14.562 1 83.5 35 ASP B CA 1
ATOM 884 C C . ASP B 1 35 ? 9.555 -25.812 -15.055 1 83.5 35 ASP B C 1
ATOM 886 O O . ASP B 1 35 ? 10.297 -26.578 -15.672 1 83.5 35 ASP B O 1
ATOM 890 N N . ASP B 1 36 ? 9.742 -24.562 -14.844 1 89.94 36 ASP B N 1
ATOM 891 C CA . ASP B 1 36 ? 10.984 -23.938 -15.289 1 89.94 36 ASP B CA 1
ATOM 892 C C . ASP B 1 36 ? 11.703 -23.25 -14.133 1 89.94 36 ASP B C 1
ATOM 894 O O . ASP B 1 36 ? 11.242 -22.234 -13.625 1 89.94 36 ASP B O 1
ATOM 898 N N . PRO B 1 37 ? 12.773 -23.844 -13.758 1 92.31 37 PRO B N 1
ATOM 899 C CA . PRO B 1 37 ? 13.5 -23.312 -12.602 1 92.31 37 PRO B CA 1
ATOM 900 C C . PRO B 1 37 ? 13.945 -21.875 -12.805 1 92.31 37 PRO B C 1
ATOM 902 O O . PRO B 1 37 ? 14.102 -21.125 -11.828 1 92.31 37 PRO B O 1
ATOM 905 N N . GLU B 1 38 ? 14.094 -21.531 -14.078 1 94.44 38 GLU B N 1
ATOM 906 C CA . GLU B 1 38 ? 14.5 -20.141 -14.328 1 94.44 38 GLU B CA 1
ATOM 907 C C . GLU B 1 38 ? 13.359 -19.172 -14.023 1 94.44 38 GLU B C 1
ATOM 909 O O . GLU B 1 38 ? 13.602 -18.078 -13.523 1 94.44 38 GLU B O 1
ATOM 914 N N . ILE B 1 39 ? 12.133 -19.531 -14.266 1 95.88 39 ILE B N 1
ATOM 915 C CA . ILE B 1 39 ? 10.969 -18.703 -13.969 1 95.88 39 ILE B CA 1
ATOM 916 C C . ILE B 1 39 ? 10.781 -18.609 -12.453 1 95.88 39 ILE B C 1
ATOM 918 O O . ILE B 1 39 ? 10.445 -17.547 -11.938 1 95.88 39 ILE B O 1
ATOM 922 N N . GLU B 1 40 ? 11.023 -19.672 -11.742 1 94.06 40 GLU B N 1
ATOM 923 C CA . GLU B 1 40 ? 10.953 -19.672 -10.281 1 94.06 40 GLU B CA 1
ATOM 924 C C . GLU B 1 40 ? 11.93 -18.656 -9.688 1 94.06 40 GLU B C 1
ATOM 926 O O . GLU B 1 40 ? 11.57 -17.891 -8.789 1 94.06 40 GLU B O 1
ATOM 931 N N . LYS B 1 41 ? 13.062 -18.703 -10.266 1 96.06 41 LYS B N 1
ATOM 932 C CA . LYS B 1 41 ? 14.078 -17.766 -9.797 1 96.06 41 LYS B CA 1
ATOM 933 C C . LYS B 1 41 ? 13.656 -16.312 -10.047 1 96.06 41 LYS B C 1
ATOM 935 O O . LYS B 1 41 ? 13.883 -15.445 -9.211 1 96.06 41 LYS B O 1
ATOM 940 N N . MET B 1 42 ? 13.086 -16.031 -11.172 1 96.25 42 MET B N 1
ATOM 941 C CA . MET B 1 42 ? 12.617 -14.688 -11.508 1 96.25 42 MET B CA 1
ATOM 942 C C . MET B 1 42 ? 11.531 -14.227 -10.539 1 96.25 42 MET B C 1
ATOM 944 O O . MET B 1 42 ? 11.523 -13.07 -10.117 1 96.25 42 MET B O 1
ATOM 948 N N . ILE B 1 43 ? 10.695 -15.141 -10.156 1 96.56 43 ILE B N 1
ATOM 949 C CA . ILE B 1 43 ? 9.641 -14.82 -9.203 1 96.56 43 ILE B CA 1
ATOM 950 C C . ILE B 1 43 ? 10.25 -14.453 -7.855 1 96.56 43 ILE B C 1
ATOM 952 O O . ILE B 1 43 ? 9.875 -13.453 -7.246 1 96.56 43 ILE B O 1
ATOM 956 N N . HIS B 1 44 ? 11.227 -15.219 -7.422 1 95.88 44 HIS B N 1
ATOM 957 C CA . HIS B 1 44 ? 11.883 -14.953 -6.148 1 95.88 44 HIS B CA 1
ATOM 958 C C . HIS B 1 44 ? 12.555 -13.586 -6.148 1 95.88 44 HIS B C 1
ATOM 960 O O . HIS B 1 44 ? 12.406 -12.812 -5.191 1 95.88 44 HIS B O 1
ATOM 966 N N . ARG B 1 45 ? 13.18 -13.234 -7.277 1 97.38 45 ARG B N 1
ATOM 967 C CA . ARG B 1 45 ? 13.852 -11.945 -7.375 1 97.38 45 ARG B CA 1
ATOM 968 C C . ARG B 1 45 ? 12.844 -10.797 -7.348 1 97.38 45 ARG B C 1
ATOM 970 O O . ARG B 1 45 ? 13.055 -9.789 -6.676 1 97.38 45 ARG B O 1
ATOM 977 N N . ALA B 1 46 ? 11.812 -10.992 -8.008 1 97.19 46 ALA B N 1
ATOM 978 C CA . ALA B 1 46 ? 10.773 -9.969 -8.062 1 97.19 46 ALA B CA 1
ATOM 979 C C . ALA B 1 46 ? 10.125 -9.773 -6.699 1 97.19 46 ALA B C 1
ATOM 981 O O . ALA B 1 46 ? 9.828 -8.641 -6.297 1 97.19 46 ALA B O 1
ATOM 982 N N . MET B 1 47 ? 9.977 -10.812 -5.961 1 95.25 47 MET B N 1
ATOM 983 C CA . MET B 1 47 ? 9.391 -10.742 -4.621 1 95.25 47 MET B CA 1
ATOM 984 C C . MET B 1 47 ? 10.32 -10 -3.666 1 95.25 47 MET B C 1
ATOM 986 O O . MET B 1 47 ? 9.859 -9.234 -2.814 1 95.25 47 MET B O 1
ATOM 990 N N . GLN B 1 48 ? 11.578 -10.273 -3.834 1 95.75 48 GLN B N 1
ATOM 991 C CA . GLN B 1 48 ? 12.547 -9.562 -3 1 95.75 48 GLN B CA 1
ATOM 992 C C . GLN B 1 48 ? 12.539 -8.07 -3.299 1 95.75 48 GLN B C 1
ATOM 994 O O . GLN B 1 48 ? 12.609 -7.246 -2.383 1 95.75 48 GLN B O 1
ATOM 999 N N . GLU B 1 49 ? 12.477 -7.75 -4.496 1 97.31 49 GLU B N 1
ATOM 1000 C CA . GLU B 1 49 ? 12.414 -6.344 -4.883 1 97.31 49 GLU B CA 1
ATOM 1001 C C . GLU B 1 49 ? 11.133 -5.691 -4.375 1 97.31 49 GLU B C 1
ATOM 1003 O O . GLU B 1 49 ? 11.156 -4.555 -3.898 1 97.31 49 GLU B O 1
ATOM 1008 N N . LYS B 1 50 ? 10.055 -6.379 -4.488 1 96.62 50 LYS B N 1
ATOM 1009 C CA . LYS B 1 50 ? 8.789 -5.859 -3.971 1 96.62 50 LYS B CA 1
ATOM 1010 C C . LYS B 1 50 ? 8.875 -5.602 -2.469 1 96.62 50 LYS B C 1
ATOM 1012 O O . LYS B 1 50 ? 8.32 -4.621 -1.968 1 96.62 50 LYS B O 1
ATOM 1017 N N . ALA B 1 51 ? 9.523 -6.523 -1.704 1 94.62 51 ALA B N 1
ATOM 1018 C CA . ALA B 1 51 ? 9.734 -6.332 -0.271 1 94.62 51 ALA B CA 1
ATOM 1019 C C . ALA B 1 51 ? 10.492 -5.039 0.003 1 94.62 51 ALA B C 1
ATOM 1021 O O . ALA B 1 51 ? 10.211 -4.34 0.979 1 94.62 51 ALA B O 1
ATOM 1022 N N . ARG B 1 52 ? 11.422 -4.793 -0.862 1 96.44 52 ARG B N 1
ATOM 1023 C CA . ARG B 1 52 ? 12.18 -3.555 -0.713 1 96.44 52 ARG B CA 1
ATOM 1024 C C . ARG B 1 52 ? 11.281 -2.338 -0.902 1 96.44 52 ARG B C 1
ATOM 1026 O O . ARG B 1 52 ? 11.367 -1.37 -0.144 1 96.44 52 ARG B O 1
ATOM 1033 N N . TYR B 1 53 ? 10.398 -2.354 -1.906 1 96.25 53 TYR B N 1
ATOM 1034 C CA . TYR B 1 53 ? 9.461 -1.257 -2.127 1 96.25 53 TYR B CA 1
ATOM 1035 C C . TYR B 1 53 ? 8.523 -1.091 -0.937 1 96.25 53 TYR B C 1
ATOM 1037 O O . TYR B 1 53 ? 8.25 0.032 -0.505 1 96.25 53 TYR B O 1
ATOM 1045 N N . ASN B 1 54 ? 8.078 -2.215 -0.388 1 93.94 54 ASN B N 1
ATOM 1046 C CA . ASN B 1 54 ? 7.164 -2.174 0.75 1 93.94 54 ASN B CA 1
ATOM 1047 C C . ASN B 1 54 ? 7.805 -1.499 1.959 1 93.94 54 ASN B C 1
ATOM 1049 O O . ASN B 1 54 ? 7.137 -0.783 2.705 1 93.94 54 ASN B O 1
ATOM 1053 N N . LYS B 1 55 ? 9.109 -1.712 2.117 1 96.31 55 LYS B N 1
ATOM 1054 C CA . LYS B 1 55 ? 9.82 -1.051 3.209 1 96.31 55 LYS B CA 1
ATOM 1055 C C . LYS B 1 55 ? 9.867 0.46 2.996 1 96.31 55 LYS B C 1
ATOM 1057 O O . LYS B 1 55 ? 9.766 1.23 3.953 1 96.31 55 LYS B O 1
ATOM 1062 N N . LYS B 1 56 ? 10.008 0.872 1.756 1 97 56 LYS B N 1
ATOM 1063 C CA . LYS B 1 56 ? 9.977 2.295 1.432 1 97 56 LYS B CA 1
ATOM 1064 C C . LYS B 1 56 ? 8.609 2.898 1.722 1 97 56 LYS B C 1
ATOM 1066 O O . LYS B 1 56 ? 8.508 4.008 2.252 1 97 56 LYS B O 1
ATOM 1071 N N . ILE B 1 57 ? 7.562 2.182 1.377 1 96.44 57 ILE B N 1
ATOM 1072 C CA . ILE B 1 57 ? 6.195 2.617 1.628 1 96.44 57 ILE B CA 1
ATOM 1073 C C . ILE B 1 57 ? 5.98 2.807 3.127 1 96.44 57 ILE B C 1
ATOM 1075 O O . ILE B 1 57 ? 5.453 3.836 3.561 1 96.44 57 ILE B O 1
ATOM 1079 N N . GLN B 1 58 ? 6.457 1.864 3.896 1 94.56 58 GLN B N 1
ATOM 1080 C CA . GLN B 1 58 ? 6.281 1.912 5.344 1 94.56 58 GLN B CA 1
ATOM 1081 C C . GLN B 1 58 ? 7.008 3.111 5.949 1 94.56 58 GLN B C 1
ATOM 1083 O O . GLN B 1 58 ? 6.48 3.779 6.84 1 94.56 58 GLN B O 1
ATOM 1088 N N . ARG B 1 59 ? 8.188 3.33 5.484 1 95.94 59 ARG B N 1
ATOM 1089 C CA . ARG B 1 59 ? 8.945 4.477 5.973 1 95.94 59 ARG B CA 1
ATOM 1090 C C . ARG B 1 59 ? 8.219 5.785 5.668 1 95.94 59 ARG B C 1
ATOM 1092 O O . ARG B 1 59 ? 8.109 6.656 6.535 1 95.94 59 ARG B O 1
ATOM 1099 N N . ALA B 1 60 ? 7.734 5.91 4.457 1 96 60 ALA B N 1
ATOM 1100 C CA . ALA B 1 60 ? 7.012 7.117 4.059 1 96 60 ALA B CA 1
ATOM 1101 C C . ALA B 1 60 ? 5.723 7.277 4.859 1 96 60 ALA B C 1
ATOM 1103 O O . ALA B 1 60 ? 5.352 8.391 5.234 1 96 60 ALA B O 1
ATOM 1104 N N . GLN B 1 61 ? 5.047 6.172 5.109 1 95.19 61 GLN B N 1
ATOM 1105 C CA . GLN B 1 61 ? 3.844 6.203 5.934 1 95.19 61 GLN B CA 1
ATOM 1106 C C . GLN B 1 61 ? 4.152 6.707 7.34 1 95.19 61 GLN B C 1
ATOM 1108 O O . GLN B 1 61 ? 3.389 7.492 7.906 1 95.19 61 GLN B O 1
ATOM 1113 N N . ASN B 1 62 ? 5.215 6.207 7.93 1 95.38 62 ASN B N 1
ATOM 1114 C CA . ASN B 1 62 ? 5.617 6.668 9.258 1 95.38 62 ASN B CA 1
ATOM 1115 C C . ASN B 1 62 ? 5.871 8.172 9.273 1 95.38 62 ASN B C 1
ATOM 1117 O O . ASN B 1 62 ? 5.484 8.859 10.219 1 95.38 62 ASN B O 1
ATOM 1121 N N . GLU B 1 63 ? 6.57 8.641 8.289 1 95 63 GLU B N 1
ATOM 1122 C CA . GLU B 1 63 ? 6.832 10.078 8.172 1 95 63 GLU B CA 1
ATOM 1123 C C . GLU B 1 63 ? 5.531 10.867 8.062 1 95 63 GLU B C 1
ATOM 1125 O O . GLU B 1 63 ? 5.387 11.922 8.68 1 95 63 GLU B O 1
ATOM 1130 N N . LEU B 1 64 ? 4.594 10.391 7.281 1 96.31 64 LEU B N 1
ATOM 1131 C CA . LEU B 1 64 ? 3.289 11.023 7.102 1 96.31 64 LEU B CA 1
ATOM 1132 C C . LEU B 1 64 ? 2.535 11.094 8.43 1 96.31 64 LEU B C 1
ATOM 1134 O O . LEU B 1 64 ? 2.033 12.156 8.805 1 96.31 64 LEU B O 1
ATOM 1138 N N . ASP B 1 65 ? 2.484 9.961 9.094 1 93.38 65 ASP B N 1
ATOM 1139 C CA . ASP B 1 65 ? 1.81 9.906 10.383 1 93.38 65 ASP B CA 1
ATOM 1140 C C . ASP B 1 65 ? 2.418 10.914 11.359 1 93.38 65 ASP B C 1
ATOM 1142 O O . ASP B 1 65 ? 1.696 11.57 12.109 1 93.38 65 ASP B O 1
ATOM 1146 N N . SER B 1 66 ? 3.727 10.977 11.352 1 94.12 66 SER B N 1
ATOM 1147 C CA . SER B 1 66 ? 4.426 11.906 12.227 1 94.12 66 SER B CA 1
ATOM 1148 C C . SER B 1 66 ? 4.062 13.352 11.898 1 94.12 66 SER B C 1
ATOM 1150 O O . SER B 1 66 ? 3.836 14.164 12.805 1 94.12 66 SER B O 1
ATOM 1152 N N . ALA B 1 67 ? 4.016 13.719 10.641 1 93.75 67 ALA B N 1
ATOM 1153 C CA . ALA B 1 67 ? 3.688 15.078 10.219 1 93.75 67 ALA B CA 1
ATOM 1154 C C . ALA B 1 67 ? 2.262 15.445 10.617 1 93.75 67 ALA B C 1
ATOM 1156 O O . ALA B 1 67 ? 2.018 16.547 11.125 1 93.75 67 ALA B O 1
ATOM 1157 N N . ILE B 1 68 ? 1.364 14.57 10.414 1 95.25 68 ILE B N 1
ATOM 1158 C CA . ILE B 1 68 ? -0.024 14.797 10.797 1 95.25 68 ILE B CA 1
ATOM 1159 C C . ILE B 1 68 ? -0.117 14.953 12.312 1 95.25 68 ILE B C 1
ATOM 1161 O O . ILE B 1 68 ? -0.826 15.836 12.812 1 95.25 68 ILE B O 1
ATOM 1165 N N . GLY B 1 69 ? 0.611 14.094 13.07 1 93.12 69 GLY B N 1
ATOM 1166 C CA . GLY B 1 69 ? 0.663 14.203 14.523 1 93.12 69 GLY B CA 1
ATOM 1167 C C . GLY B 1 69 ? 1.148 15.555 15 1 93.12 69 GLY B C 1
ATOM 1168 O O . GLY B 1 69 ? 0.615 16.109 15.969 1 93.12 69 GLY B O 1
ATOM 1169 N N . SER B 1 70 ? 2.141 16.062 14.32 1 91.69 70 SER B N 1
ATOM 1170 C CA . SER B 1 70 ? 2.682 17.375 14.68 1 91.69 70 SER B CA 1
ATOM 1171 C C . SER B 1 70 ? 1.634 18.469 14.516 1 91.69 70 SER B C 1
ATOM 1173 O O . SER B 1 70 ? 1.555 19.375 15.336 1 91.69 70 SER B O 1
ATOM 1175 N N . ILE B 1 71 ? 0.909 18.375 13.469 1 90 71 ILE B N 1
ATOM 1176 C CA . ILE B 1 71 ? -0.132 19.375 13.203 1 90 71 ILE B CA 1
ATOM 1177 C C . ILE B 1 71 ? -1.217 19.281 14.273 1 90 71 ILE B C 1
ATOM 1179 O O . ILE B 1 71 ? -1.677 20.297 14.781 1 90 71 ILE B O 1
ATOM 1183 N N . LEU B 1 72 ? -1.543 18.156 14.633 1 91.38 72 LEU B N 1
ATOM 1184 C CA . LEU B 1 72 ? -2.586 17.922 15.625 1 91.38 72 LEU B CA 1
ATOM 1185 C C . LEU B 1 72 ? -2.125 18.359 17.016 1 91.38 72 LEU B C 1
ATOM 1187 O O . LEU B 1 72 ? -2.93 18.828 17.812 1 91.38 72 LEU B O 1
ATOM 1191 N N . SER B 1 73 ? -0.829 18.25 17.281 1 87.12 73 SER B N 1
ATOM 1192 C CA . SER B 1 73 ? -0.299 18.609 18.594 1 87.12 73 SER B CA 1
ATOM 1193 C C . SER B 1 73 ? -0.024 20.109 18.688 1 87.12 73 SER B C 1
ATOM 1195 O O . SER B 1 73 ? 0.056 20.656 19.781 1 87.12 73 SER B O 1
ATOM 1197 N N . GLY B 1 74 ? 0.414 20.688 17.656 1 75.62 74 GLY B N 1
ATOM 1198 C CA . GLY B 1 74 ? 0.77 22.109 17.688 1 75.62 74 GLY B CA 1
ATOM 1199 C C . GLY B 1 74 ? -0.426 23.016 17.875 1 75.62 74 GLY B C 1
ATOM 1200 O O . GLY B 1 74 ? -0.265 24.219 18.125 1 75.62 74 GLY B O 1
ATOM 1201 N N . ILE B 1 75 ? -1.705 22.75 17.484 1 59.09 75 ILE B N 1
ATOM 1202 C CA . ILE B 1 75 ? -2.869 23.609 17.688 1 59.09 75 ILE B CA 1
ATOM 1203 C C . ILE B 1 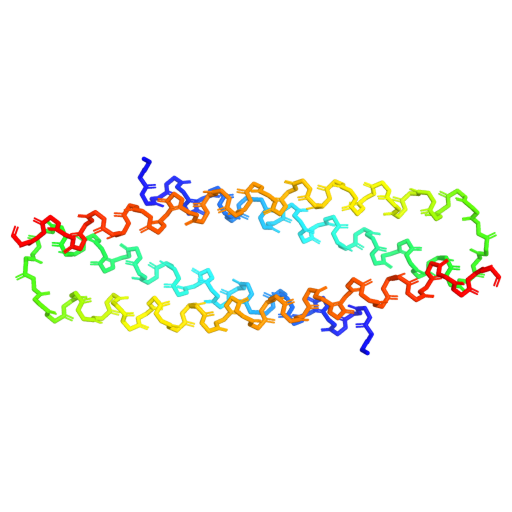75 ? -3.258 23.625 19.156 1 59.09 75 ILE B C 1
ATOM 1205 O O . ILE B 1 75 ? -3.961 24.547 19.609 1 59.09 75 ILE B O 1
ATOM 1209 N N . ASN B 1 76 ? -2.559 22.906 20.062 1 48.28 76 ASN B N 1
ATOM 1210 C CA . ASN B 1 76 ? -2.822 23.234 21.453 1 48.28 76 ASN B CA 1
ATOM 1211 C C . ASN B 1 76 ? -1.885 24.328 21.969 1 48.28 76 ASN B C 1
ATOM 1213 O O . ASN B 1 76 ? -0.682 24.297 21.703 1 48.28 76 ASN B O 1
#